Protein AF-A0A368DJ89-F1 (afdb_monomer_lite)

Sequence (87 aa):
MPFNSNTARVAGQKSKRGKAKYTTEIRDKLNNLTDYLIQDLNIQDLDTNEKLALLRILLAYTLPKPKIDNEVQEQKHFTVEVIDKLA

Foldseek 3Di:
DDDDPVNVVVVCCCDPNHPPVVVVVVVVVVVVVVVVCVVVDDLVPDDPVVNVVVVVVVCVVPPDDPPPPPPPPPPPDDDDDDDPPDD

pLDDT: mean 80.73, std 11.7, range [51.03, 95.94]

Secondary structure (DSSP, 8-state):
----HHHHHHHHHHSTTS--HHHHHHHHHHHHHHHHHHHH--GGGS-HHHHHHHHHHHHHHHSPPP---------------------

Structure (mmCIF, N/CA/C/O backbone):
data_AF-A0A368DJ89-F1
#
_entry.id   AF-A0A368DJ89-F1
#
loop_
_atom_site.group_PDB
_atom_site.id
_atom_site.type_symbol
_atom_site.label_atom_id
_atom_site.label_alt_id
_atom_site.label_comp_id
_atom_site.label_asym_id
_atom_site.label_entity_id
_atom_site.label_seq_id
_atom_site.pdbx_PDB_ins_code
_atom_site.Cartn_x
_atom_site.Cartn_y
_atom_site.Cartn_z
_atom_site.occupancy
_atom_site.B_iso_or_equiv
_atom_site.auth_seq_id
_atom_site.auth_comp_id
_atom_site.auth_asym_id
_atom_site.auth_atom_id
_atom_site.pdbx_PDB_model_num
ATOM 1 N N . MET A 1 1 ? 19.114 -42.050 5.034 1.00 68.25 1 MET A N 1
ATOM 2 C CA . MET A 1 1 ? 18.451 -42.387 3.752 1.00 68.25 1 MET A CA 1
A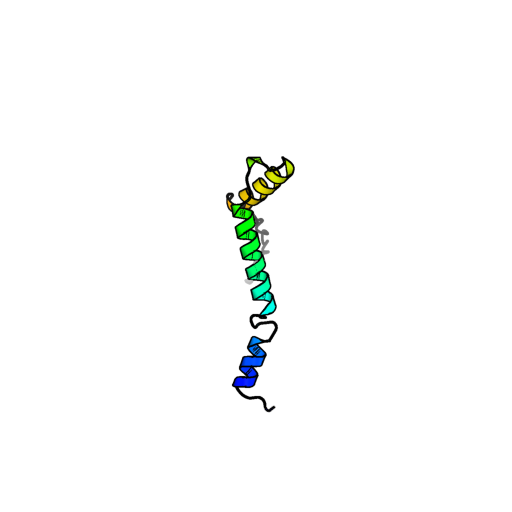TOM 3 C C . MET A 1 1 ? 19.381 -42.027 2.602 1.00 68.25 1 MET A C 1
ATOM 5 O O . MET A 1 1 ? 20.034 -40.995 2.710 1.00 68.25 1 MET A O 1
ATOM 9 N N . PRO A 1 2 ? 19.458 -42.840 1.536 1.00 84.12 2 PRO A N 1
ATOM 10 C CA . PRO A 1 2 ? 20.266 -42.537 0.354 1.00 84.12 2 PRO A CA 1
ATOM 11 C C . PRO A 1 2 ? 19.722 -41.320 -0.416 1.00 84.12 2 PRO A C 1
ATOM 13 O O . PRO A 1 2 ? 18.519 -41.039 -0.399 1.00 84.12 2 PRO A O 1
ATOM 16 N N . PHE A 1 3 ? 20.616 -40.589 -1.087 1.00 83.25 3 PHE A N 1
ATOM 17 C CA . PHE A 1 3 ? 20.261 -39.446 -1.930 1.00 83.25 3 PHE A CA 1
ATOM 18 C C . PHE A 1 3 ? 19.578 -39.942 -3.211 1.00 83.25 3 PHE A C 1
ATOM 20 O O . PHE A 1 3 ? 20.155 -40.705 -3.978 1.00 83.25 3 PHE A O 1
ATOM 27 N N . ASN A 1 4 ? 18.331 -39.529 -3.427 1.00 91.88 4 ASN A N 1
ATOM 28 C CA . ASN A 1 4 ? 17.548 -39.852 -4.617 1.00 91.88 4 ASN A CA 1
ATOM 29 C C . ASN A 1 4 ? 16.765 -38.612 -5.078 1.00 91.88 4 ASN A C 1
ATOM 31 O O . ASN A 1 4 ? 16.698 -37.612 -4.359 1.00 91.88 4 ASN A O 1
ATOM 35 N N . SER A 1 5 ? 16.164 -38.676 -6.270 1.00 89.88 5 SER A N 1
ATOM 36 C CA . SER A 1 5 ? 15.435 -37.551 -6.882 1.00 89.88 5 SER A CA 1
ATOM 37 C C . SER A 1 5 ? 14.362 -36.946 -5.959 1.00 89.88 5 SER A C 1
ATOM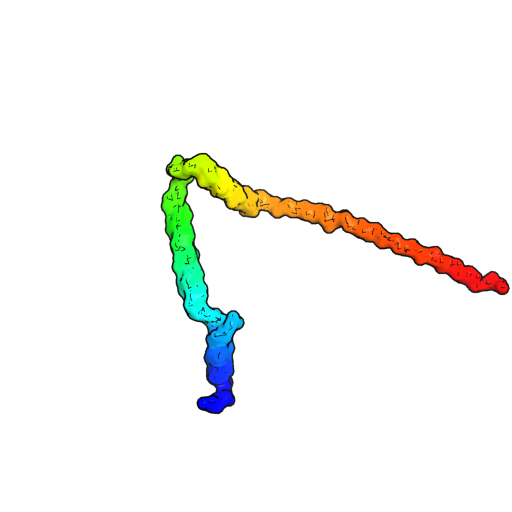 39 O O . SER A 1 5 ? 14.261 -35.724 -5.821 1.00 89.88 5 SER A O 1
ATOM 41 N N . ASN A 1 6 ? 13.617 -37.786 -5.232 1.00 86.44 6 ASN A N 1
ATOM 42 C CA . ASN A 1 6 ? 12.610 -37.322 -4.278 1.00 86.44 6 ASN A CA 1
ATOM 43 C C . ASN A 1 6 ? 13.242 -36.601 -3.078 1.00 86.44 6 ASN A C 1
ATOM 45 O O . ASN A 1 6 ? 12.781 -35.521 -2.705 1.00 86.44 6 ASN A O 1
ATOM 49 N N . THR A 1 7 ? 14.322 -37.142 -2.510 1.00 87.81 7 THR A N 1
ATOM 50 C CA . THR A 1 7 ? 15.060 -36.515 -1.402 1.00 87.81 7 THR A CA 1
ATOM 51 C C . THR A 1 7 ? 15.660 -35.167 -1.823 1.00 87.81 7 THR A C 1
ATOM 53 O O . THR A 1 7 ? 15.558 -34.192 -1.077 1.00 87.81 7 THR A O 1
ATOM 56 N N . ALA A 1 8 ? 16.209 -35.074 -3.041 1.00 83.62 8 ALA A N 1
ATOM 57 C CA . ALA A 1 8 ? 16.756 -33.841 -3.608 1.00 83.62 8 ALA A CA 1
ATOM 58 C C . ALA A 1 8 ? 15.676 -32.760 -3.798 1.00 83.62 8 ALA A C 1
ATOM 60 O O . ALA A 1 8 ? 15.865 -31.610 -3.394 1.00 83.62 8 ALA A O 1
ATOM 61 N N . ARG A 1 9 ? 14.505 -33.133 -4.335 1.00 84.19 9 ARG A N 1
ATOM 62 C CA . ARG A 1 9 ? 13.360 -32.225 -4.511 1.00 84.19 9 ARG A CA 1
ATOM 63 C C . ARG A 1 9 ? 12.844 -31.685 -3.176 1.00 84.19 9 ARG A C 1
ATOM 65 O O . ARG A 1 9 ? 12.624 -30.482 -3.046 1.00 84.19 9 ARG A O 1
ATOM 72 N N . VAL A 1 10 ? 12.669 -32.555 -2.178 1.00 82.50 10 VAL A N 1
ATOM 73 C CA . VAL A 1 10 ? 12.191 -32.166 -0.838 1.00 82.50 10 VAL A CA 1
ATOM 74 C C . VAL A 1 10 ? 13.195 -31.244 -0.140 1.00 82.50 10 VAL A C 1
ATOM 76 O O . VAL A 1 10 ? 12.792 -30.250 0.466 1.00 82.50 10 VAL A O 1
ATOM 79 N N . ALA A 1 11 ? 14.496 -31.523 -0.254 1.00 82.12 11 ALA A N 1
ATOM 80 C CA . ALA A 1 11 ? 15.543 -30.657 0.283 1.00 82.12 11 ALA A CA 1
ATOM 81 C C . ALA A 1 11 ? 15.568 -29.281 -0.411 1.00 82.12 11 ALA A C 1
ATOM 83 O O . ALA A 1 11 ? 15.659 -28.258 0.265 1.00 82.12 11 ALA A O 1
ATOM 84 N N . GLY A 1 12 ? 15.399 -29.233 -1.737 1.00 80.69 12 GLY A N 1
ATOM 85 C CA . GLY A 1 12 ? 15.304 -27.984 -2.500 1.00 80.69 12 GLY A CA 1
ATOM 86 C C . GLY A 1 12 ? 14.107 -27.121 -2.092 1.00 80.69 12 GLY A C 1
ATOM 87 O O . GLY A 1 12 ? 14.259 -25.915 -1.895 1.00 80.69 12 GLY A O 1
ATOM 88 N N . GLN A 1 13 ? 12.943 -27.740 -1.869 1.00 77.94 13 GLN A N 1
ATOM 89 C CA . GLN A 1 13 ? 11.741 -27.053 -1.377 1.00 77.94 13 G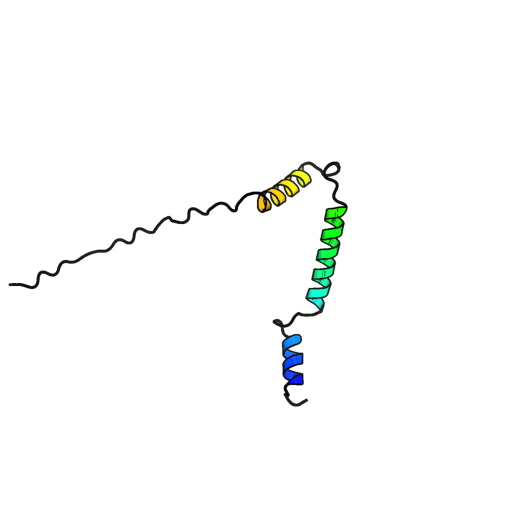LN A CA 1
ATOM 90 C C . GLN A 1 13 ? 11.908 -26.485 0.040 1.00 77.94 13 GLN A C 1
ATOM 92 O O . GLN A 1 13 ? 11.348 -25.434 0.336 1.00 77.94 13 GLN A O 1
ATOM 97 N N . LYS A 1 14 ? 12.676 -27.159 0.905 1.00 72.06 14 LYS A N 1
ATOM 98 C CA . LYS A 1 14 ? 12.975 -26.708 2.276 1.00 72.06 14 LYS A CA 1
ATOM 99 C C . LYS A 1 14 ? 14.164 -25.739 2.368 1.00 72.06 14 LYS A C 1
ATOM 101 O O . LYS A 1 14 ? 14.376 -25.147 3.422 1.00 72.06 14 LYS A O 1
ATOM 106 N N . SER A 1 15 ? 14.962 -25.607 1.308 1.00 76.19 15 SER A N 1
ATOM 107 C CA . SER A 1 15 ? 16.129 -24.717 1.277 1.00 76.19 15 SER A CA 1
ATOM 108 C C . SER A 1 15 ? 15.721 -23.240 1.362 1.00 76.19 15 SER A C 1
ATOM 110 O O . SER A 1 15 ? 14.599 -22.893 1.012 1.00 76.19 15 SER A O 1
ATOM 112 N N . LYS A 1 16 ? 16.655 -22.342 1.720 1.00 59.25 16 LYS A N 1
ATOM 113 C CA . LYS A 1 16 ? 16.445 -20.874 1.709 1.00 59.25 16 LYS A CA 1
ATOM 114 C C . LYS A 1 16 ? 15.910 -20.317 0.373 1.00 59.25 16 LYS A C 1
ATOM 116 O O . LYS A 1 16 ? 15.385 -19.210 0.360 1.00 59.25 16 LYS A O 1
ATOM 121 N N . ARG A 1 17 ? 16.080 -21.049 -0.739 1.00 63.12 17 ARG A N 1
ATOM 122 C CA . ARG A 1 17 ? 15.581 -20.692 -2.081 1.00 63.12 17 ARG A CA 1
ATOM 123 C C . ARG A 1 17 ? 14.184 -21.255 -2.372 1.00 63.12 17 ARG A C 1
ATOM 125 O O . ARG A 1 17 ? 13.473 -20.703 -3.204 1.00 63.12 17 ARG A O 1
ATOM 132 N N . GLY A 1 18 ? 13.792 -22.345 -1.714 1.00 62.81 18 GLY A N 1
ATOM 133 C CA . GLY A 1 18 ? 12.425 -22.856 -1.755 1.00 62.81 18 GLY A CA 1
ATOM 134 C C . GLY A 1 18 ? 11.516 -21.991 -0.884 1.00 62.81 18 GLY A C 1
ATOM 135 O O . GLY A 1 18 ? 11.967 -21.436 0.115 1.00 62.81 18 GLY A O 1
ATOM 136 N N . LYS A 1 19 ? 10.239 -21.837 -1.264 1.00 61.59 19 LYS A N 1
ATOM 137 C CA . LYS A 1 19 ? 9.244 -21.111 -0.456 1.00 61.59 19 LYS A CA 1
ATOM 138 C C . LYS A 1 19 ? 9.206 -21.719 0.952 1.00 61.59 19 LYS A C 1
ATOM 140 O O . LYS A 1 19 ? 8.599 -22.768 1.159 1.00 61.59 19 LYS A O 1
ATOM 145 N N . ALA A 1 20 ? 9.863 -21.082 1.918 1.00 60.72 20 ALA A N 1
ATOM 146 C CA . ALA A 1 20 ? 9.752 -21.467 3.314 1.00 60.72 20 ALA A CA 1
ATOM 147 C C . ALA A 1 20 ? 8.286 -21.269 3.729 1.00 60.72 20 ALA A C 1
ATOM 149 O O . ALA A 1 20 ? 7.806 -20.142 3.762 1.00 60.72 20 ALA A O 1
ATOM 150 N N . LYS A 1 21 ? 7.558 -22.356 4.011 1.00 57.78 21 LYS A N 1
ATOM 151 C CA . LYS A 1 21 ? 6.110 -22.320 4.305 1.00 57.78 21 LYS A CA 1
ATOM 152 C C . LYS A 1 21 ? 5.722 -21.288 5.375 1.00 57.78 21 LYS A C 1
ATOM 154 O O . LYS A 1 21 ? 4.705 -20.618 5.251 1.00 57.78 21 LYS A O 1
ATOM 159 N N . TYR A 1 22 ? 6.573 -21.100 6.381 1.00 58.88 22 TYR A N 1
ATOM 160 C CA . TYR A 1 22 ? 6.329 -20.133 7.452 1.00 58.88 22 TYR A CA 1
ATOM 161 C C . TYR A 1 22 ? 6.403 -18.674 6.981 1.00 58.88 22 TYR A C 1
ATOM 163 O O . TYR A 1 22 ? 5.685 -17.825 7.499 1.00 58.88 22 TYR A O 1
ATOM 171 N N . THR A 1 23 ? 7.233 -18.359 5.980 1.00 69.62 23 THR A N 1
ATOM 172 C CA . THR A 1 23 ? 7.347 -16.983 5.470 1.00 69.62 23 THR A CA 1
ATOM 173 C C . THR A 1 23 ? 6.197 -16.619 4.541 1.00 69.62 23 THR A C 1
ATOM 175 O O . THR A 1 23 ? 5.864 -15.441 4.441 1.00 69.62 23 THR A O 1
ATOM 178 N N . THR A 1 24 ? 5.574 -17.600 3.882 1.00 78.50 24 THR A N 1
ATOM 179 C CA . THR A 1 24 ? 4.383 -17.366 3.058 1.00 78.50 24 THR A CA 1
ATOM 180 C C . THR A 1 24 ? 3.156 -17.120 3.925 1.00 78.50 24 THR A C 1
ATOM 182 O O . THR A 1 24 ? 2.516 -16.096 3.751 1.00 78.50 24 THR A O 1
ATOM 185 N N . GLU A 1 25 ? 2.904 -17.952 4.940 1.00 84.19 25 GLU A N 1
ATOM 186 C CA . GLU A 1 25 ? 1.742 -17.779 5.828 1.00 84.19 25 GLU A CA 1
ATOM 187 C C . GLU A 1 25 ? 1.763 -16.442 6.584 1.00 84.19 25 GLU A C 1
ATOM 189 O O . GLU A 1 25 ? 0.739 -15.774 6.707 1.00 84.19 25 GLU A O 1
ATOM 194 N N . ILE A 1 26 ? 2.933 -16.025 7.082 1.00 86.19 26 ILE A N 1
ATOM 195 C CA . ILE A 1 26 ? 3.083 -14.726 7.754 1.00 86.19 26 ILE A CA 1
ATOM 196 C C . ILE A 1 26 ? 2.858 -13.582 6.762 1.00 86.19 26 ILE A C 1
ATOM 198 O O . ILE A 1 26 ? 2.173 -12.618 7.093 1.00 86.19 26 ILE A O 1
ATOM 202 N N . ARG A 1 27 ? 3.403 -13.686 5.544 1.00 86.44 27 ARG A N 1
ATOM 203 C CA . ARG A 1 27 ? 3.223 -12.665 4.507 1.00 86.44 27 ARG A CA 1
ATOM 204 C C . ARG A 1 27 ? 1.755 -12.543 4.098 1.00 86.44 27 ARG A C 1
ATOM 206 O O . ARG A 1 27 ? 1.265 -11.428 3.991 1.00 86.44 27 ARG A O 1
ATOM 213 N N . ASP A 1 28 ? 1.052 -13.661 3.955 1.00 89.69 28 ASP A N 1
ATOM 214 C CA . ASP A 1 28 ? -0.371 -13.677 3.611 1.00 89.69 28 ASP A CA 1
ATOM 215 C C . ASP A 1 28 ? -1.219 -13.049 4.727 1.00 89.69 28 ASP A C 1
ATOM 217 O O . ASP A 1 28 ? -2.091 -12.228 4.455 1.00 89.69 28 ASP A O 1
ATOM 221 N N . LYS A 1 29 ? -0.917 -13.344 6.000 1.00 91.44 29 LYS A N 1
ATOM 222 C CA . LYS A 1 29 ? -1.581 -12.691 7.142 1.00 91.44 29 LYS A CA 1
ATOM 223 C C . LYS A 1 29 ? -1.335 -11.187 7.183 1.00 91.44 29 LYS A C 1
ATOM 225 O O . LYS A 1 29 ? -2.268 -10.437 7.452 1.00 91.44 29 LYS A O 1
ATOM 230 N N . LEU A 1 30 ? -0.100 -10.753 6.931 1.00 90.25 30 LEU A N 1
ATOM 231 C CA . LEU A 1 30 ? 0.237 -9.332 6.876 1.00 90.25 30 LEU A CA 1
ATOM 232 C C . LEU A 1 30 ? -0.490 -8.637 5.724 1.00 90.25 30 LEU A C 1
ATOM 234 O O . LEU A 1 30 ? -1.030 -7.557 5.934 1.00 90.25 30 LEU A O 1
ATOM 238 N N . ASN A 1 31 ? -0.561 -9.263 4.548 1.00 90.56 31 ASN A N 1
ATOM 239 C CA . ASN A 1 31 ? -1.310 -8.723 3.414 1.00 90.56 31 ASN A CA 1
ATOM 240 C C . ASN A 1 31 ? -2.792 -8.557 3.767 1.00 90.56 31 ASN A C 1
ATOM 242 O O . ASN A 1 31 ? -3.311 -7.455 3.654 1.00 90.56 31 ASN A O 1
ATOM 246 N N . ASN A 1 32 ? -3.432 -9.600 4.303 1.00 94.31 32 ASN A N 1
ATOM 247 C CA . ASN A 1 32 ? -4.841 -9.534 4.697 1.00 94.31 32 ASN A CA 1
ATOM 248 C C . ASN A 1 32 ? -5.091 -8.447 5.752 1.00 94.31 32 ASN A C 1
ATOM 250 O O . ASN A 1 32 ? -6.046 -7.691 5.644 1.00 94.31 32 ASN A O 1
ATOM 254 N N . LEU A 1 33 ? -4.226 -8.344 6.768 1.00 93.12 33 LEU A N 1
ATOM 255 C CA . LEU A 1 33 ? -4.329 -7.296 7.788 1.00 93.12 33 LEU A CA 1
ATOM 256 C C . LEU A 1 33 ? -4.187 -5.899 7.174 1.00 93.12 33 LEU A C 1
ATOM 258 O O . LEU A 1 33 ? -4.909 -4.985 7.561 1.00 93.12 33 LEU A O 1
ATOM 262 N N . THR A 1 34 ? -3.284 -5.744 6.206 1.00 89.56 34 THR A N 1
ATOM 263 C CA . THR A 1 34 ? -3.104 -4.485 5.477 1.00 89.56 34 THR A CA 1
ATOM 264 C C . THR A 1 34 ? -4.356 -4.139 4.671 1.00 89.56 34 THR A C 1
ATOM 266 O O . THR A 1 34 ? -4.810 -3.003 4.738 1.00 89.56 34 THR A O 1
ATOM 269 N N . ASP A 1 35 ? -4.957 -5.111 3.979 1.00 92.38 35 ASP A N 1
ATOM 270 C CA . ASP A 1 35 ? -6.198 -4.911 3.221 1.00 92.38 35 ASP A CA 1
ATOM 271 C C . ASP A 1 35 ? -7.361 -4.503 4.134 1.00 92.38 35 ASP A C 1
ATOM 273 O O . ASP A 1 35 ? -8.093 -3.566 3.814 1.00 92.38 35 ASP A O 1
ATOM 277 N N . TYR A 1 36 ? -7.502 -5.150 5.296 1.00 94.31 36 TYR A N 1
ATOM 278 C CA . TYR A 1 36 ? -8.507 -4.768 6.290 1.00 94.31 36 TYR A CA 1
ATOM 279 C C . TYR A 1 36 ? -8.285 -3.351 6.817 1.00 94.31 36 TYR A C 1
ATOM 281 O O . TYR A 1 36 ? -9.235 -2.576 6.881 1.00 94.31 36 TYR A O 1
ATOM 289 N N . LEU A 1 37 ? -7.042 -2.987 7.150 1.00 88.38 37 LEU A N 1
ATOM 290 C CA . LEU A 1 37 ? -6.727 -1.628 7.588 1.00 88.38 37 LEU A CA 1
ATOM 291 C C . LEU A 1 37 ? -7.061 -0.600 6.508 1.00 88.38 37 LEU A C 1
ATOM 293 O O . LEU A 1 37 ? -7.639 0.426 6.827 1.00 88.38 37 LEU A O 1
ATOM 297 N N . ILE A 1 38 ? -6.740 -0.867 5.240 1.00 87.94 38 ILE A N 1
ATOM 298 C CA . ILE A 1 38 ? -7.058 0.048 4.134 1.00 87.94 38 ILE A CA 1
ATOM 299 C C . ILE A 1 38 ? -8.574 0.234 3.984 1.00 87.94 38 ILE A C 1
ATOM 301 O O . ILE A 1 38 ? -9.013 1.344 3.695 1.00 87.94 38 ILE A O 1
ATOM 305 N N . GLN A 1 39 ? -9.370 -0.823 4.178 1.00 90.25 39 GLN A N 1
ATOM 306 C CA . GLN A 1 39 ? -10.835 -0.742 4.117 1.00 90.25 39 GLN A CA 1
ATOM 307 C C . GLN A 1 39 ? -11.439 0.061 5.275 1.00 90.25 39 GLN A C 1
ATOM 309 O O . GLN A 1 39 ? -12.439 0.745 5.074 1.00 90.25 39 GLN A O 1
ATOM 314 N N . ASP A 1 40 ? -10.845 -0.031 6.463 1.00 90.31 40 ASP A N 1
ATOM 315 C CA . ASP A 1 40 ? -11.328 0.630 7.681 1.00 90.31 40 ASP A CA 1
ATOM 316 C C . ASP A 1 40 ? -10.820 2.081 7.822 1.00 90.31 40 ASP A C 1
ATOM 318 O O . ASP A 1 40 ? -11.383 2.885 8.561 1.00 90.31 40 ASP A O 1
ATOM 322 N N . LEU A 1 41 ? -9.756 2.449 7.097 1.00 88.25 41 LEU A N 1
ATOM 323 C CA . LEU A 1 41 ? -9.103 3.752 7.221 1.00 88.25 41 LEU A CA 1
ATOM 324 C C . LEU A 1 41 ? -9.992 4.884 6.685 1.00 88.25 41 LEU A C 1
ATOM 326 O O . LEU A 1 41 ? -10.098 5.119 5.480 1.00 88.25 41 LEU A O 1
ATOM 330 N N . ASN A 1 42 ? -10.585 5.646 7.602 1.00 90.38 42 ASN A N 1
ATOM 331 C CA . ASN A 1 42 ? -11.375 6.829 7.286 1.00 90.38 42 ASN A CA 1
ATOM 332 C C . ASN A 1 42 ? -10.529 8.107 7.358 1.00 90.38 42 ASN A C 1
ATOM 334 O O . ASN A 1 42 ? -10.118 8.528 8.435 1.00 90.38 42 ASN A O 1
ATOM 338 N N . ILE A 1 43 ? -10.345 8.782 6.216 1.00 87.38 43 ILE A N 1
ATOM 339 C CA . ILE A 1 43 ? -9.518 9.998 6.070 1.00 87.38 43 ILE A CA 1
ATOM 340 C C . ILE A 1 43 ? -9.923 11.118 7.042 1.00 87.38 43 ILE A C 1
ATOM 342 O O . ILE A 1 43 ? -9.077 11.912 7.459 1.00 87.38 43 ILE A O 1
ATOM 346 N N . GLN A 1 44 ? -11.205 11.207 7.402 1.00 90.00 44 GLN A N 1
ATOM 347 C CA . GLN A 1 44 ? -11.696 12.275 8.273 1.00 90.00 44 GLN A CA 1
ATOM 348 C C . GLN A 1 44 ? -11.182 12.147 9.709 1.00 90.00 44 GLN A C 1
ATOM 350 O O . GLN A 1 44 ? -10.897 13.172 10.329 1.00 90.00 44 GLN A O 1
ATOM 355 N N . ASP A 1 45 ? -10.960 10.917 10.173 1.00 92.38 45 ASP A N 1
ATOM 356 C CA . ASP A 1 45 ? -10.615 10.615 11.564 1.00 92.38 45 ASP A CA 1
ATOM 357 C C . ASP A 1 45 ? -9.107 10.718 11.847 1.00 92.38 45 ASP A C 1
ATO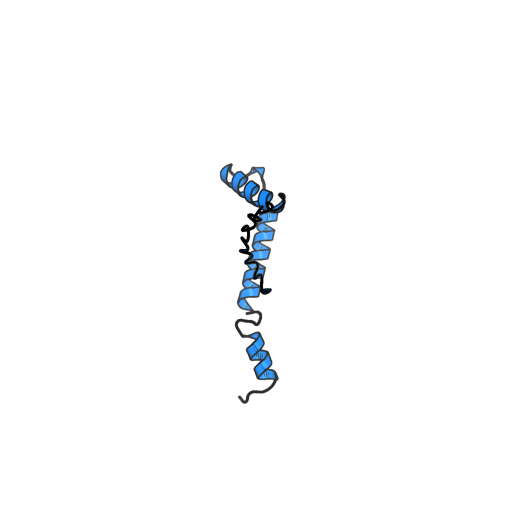M 359 O O . ASP A 1 45 ? -8.695 10.699 13.004 1.00 92.38 45 ASP A O 1
ATOM 363 N N . LEU A 1 46 ? -8.276 10.870 10.807 1.00 90.81 46 LEU A N 1
ATOM 364 C CA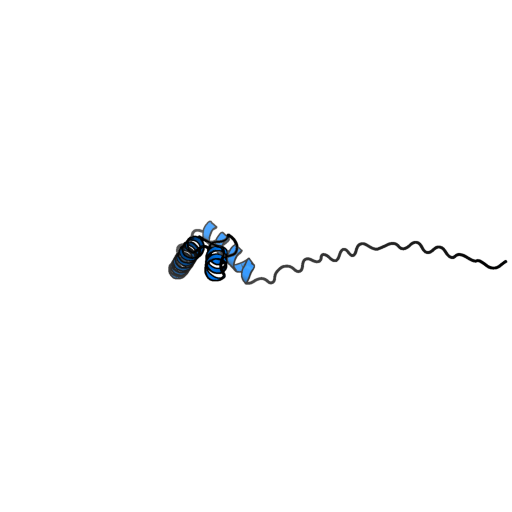 . LEU A 1 46 ? -6.824 10.978 10.962 1.00 90.81 46 LEU A CA 1
ATOM 365 C C . LEU A 1 46 ? -6.378 12.345 11.489 1.00 90.81 46 LEU A C 1
ATOM 367 O O . LEU A 1 46 ? -6.874 13.400 11.061 1.00 90.81 46 LEU A O 1
ATOM 371 N N . ASP A 1 47 ? -5.339 12.325 12.323 1.00 94.50 47 ASP A N 1
ATOM 372 C CA . ASP A 1 47 ? -4.620 13.533 12.722 1.00 94.50 47 ASP A CA 1
ATOM 373 C C . ASP A 1 47 ? -3.828 14.123 11.539 1.00 94.50 47 ASP A C 1
ATOM 375 O O . ASP A 1 47 ? -3.512 13.468 10.543 1.00 94.50 47 ASP A O 1
ATOM 379 N N . THR A 1 48 ? -3.473 15.398 11.653 1.00 93.88 48 THR A N 1
ATOM 380 C CA . THR A 1 48 ? -2.692 16.154 10.672 1.00 93.88 48 THR A CA 1
ATOM 381 C C . THR A 1 48 ? -1.387 15.445 10.301 1.00 93.88 48 THR A C 1
ATOM 383 O O . THR A 1 48 ? -1.023 15.396 9.123 1.00 93.88 48 THR A O 1
ATOM 386 N N . ASN A 1 49 ? -0.696 14.850 11.279 1.00 95.94 49 ASN A N 1
ATOM 387 C CA . ASN A 1 49 ? 0.550 14.122 11.030 1.00 95.94 49 ASN A CA 1
ATOM 388 C C . ASN A 1 49 ? 0.322 12.851 10.205 1.00 95.94 49 ASN A C 1
ATOM 390 O O . ASN A 1 49 ? 1.099 12.541 9.299 1.00 95.94 49 ASN A O 1
ATOM 394 N N . GLU A 1 50 ? -0.759 12.133 10.487 1.00 92.44 50 GLU A N 1
ATOM 395 C CA . GLU A 1 50 ? -1.103 10.901 9.785 1.00 92.44 50 GLU A CA 1
ATOM 396 C C . GLU A 1 50 ? -1.599 11.200 8.365 1.00 92.44 50 GLU A C 1
ATOM 398 O O . GLU A 1 50 ? -1.193 10.532 7.415 1.00 92.44 50 GLU A O 1
ATOM 403 N N . LYS A 1 51 ? -2.371 12.280 8.182 1.00 92.69 51 LYS A N 1
ATOM 404 C CA . LYS A 1 51 ? -2.746 12.814 6.861 1.00 92.69 51 LYS A CA 1
ATOM 405 C C . LYS A 1 51 ? -1.517 13.182 6.032 1.00 92.69 51 LYS A C 1
ATOM 407 O O . LYS A 1 51 ? -1.455 12.855 4.848 1.00 92.69 51 LYS A O 1
ATOM 412 N N . LEU A 1 52 ? -0.513 13.815 6.642 1.00 94.75 52 LEU A N 1
ATOM 413 C CA . LEU A 1 52 ? 0.750 14.137 5.972 1.00 94.75 52 LEU A CA 1
ATOM 414 C C . LEU A 1 52 ? 1.520 12.868 5.571 1.00 94.75 52 LEU A C 1
ATOM 416 O O . LEU A 1 52 ? 2.078 12.803 4.474 1.00 94.75 52 LEU A O 1
ATOM 420 N N . ALA A 1 53 ? 1.551 11.855 6.440 1.00 93.69 53 ALA A N 1
ATOM 421 C CA . ALA A 1 53 ? 2.176 10.572 6.139 1.00 93.69 53 ALA A CA 1
ATOM 422 C C . ALA A 1 53 ? 1.462 9.854 4.982 1.00 93.69 53 ALA A C 1
ATOM 424 O O . ALA A 1 53 ? 2.122 9.411 4.040 1.00 93.69 53 ALA A O 1
ATOM 425 N N . LEU A 1 54 ? 0.126 9.817 4.998 1.00 91.31 54 LEU A N 1
ATOM 426 C CA . LEU A 1 54 ? -0.686 9.251 3.922 1.00 91.31 54 LEU A CA 1
ATOM 427 C C . LEU A 1 54 ? -0.444 9.982 2.596 1.00 91.31 54 LEU A C 1
ATOM 429 O O . LEU A 1 54 ? -0.204 9.343 1.573 1.00 91.31 54 LEU A O 1
ATOM 433 N N . LEU A 1 55 ? -0.421 11.318 2.618 1.00 91.81 55 LEU A N 1
ATOM 434 C CA . LEU A 1 55 ? -0.124 12.133 1.442 1.00 91.81 55 LEU A CA 1
ATOM 435 C C . LEU A 1 55 ? 1.255 11.799 0.859 1.00 91.81 55 LEU A C 1
ATOM 437 O O . LEU A 1 55 ? 1.379 11.627 -0.349 1.00 91.81 55 LEU A O 1
ATOM 441 N N . ARG A 1 56 ? 2.289 11.655 1.696 1.00 91.44 56 ARG A N 1
ATOM 442 C CA . ARG A 1 56 ? 3.638 11.265 1.246 1.00 91.44 56 ARG A CA 1
ATOM 443 C C . ARG A 1 56 ? 3.648 9.913 0.541 1.00 91.44 56 ARG A C 1
ATOM 445 O O . ARG A 1 56 ? 4.302 9.777 -0.491 1.00 91.44 56 ARG A O 1
ATOM 452 N N . ILE A 1 57 ? 2.931 8.933 1.091 1.00 90.69 57 ILE A N 1
ATOM 453 C CA . ILE A 1 57 ? 2.798 7.606 0.482 1.00 90.69 57 ILE A CA 1
ATOM 454 C C . ILE A 1 57 ? 2.111 7.741 -0.877 1.00 90.69 57 ILE A C 1
ATOM 456 O O . ILE A 1 57 ? 2.659 7.280 -1.874 1.00 90.69 57 ILE A O 1
ATOM 460 N N . LEU A 1 58 ? 0.965 8.425 -0.942 1.00 89.31 58 LEU A N 1
ATOM 461 C CA . LEU A 1 58 ? 0.215 8.623 -2.184 1.00 89.31 58 LEU A CA 1
ATOM 462 C C . LEU A 1 58 ? 1.054 9.320 -3.257 1.00 89.31 58 LEU A C 1
ATOM 464 O O . LEU A 1 58 ? 1.112 8.834 -4.384 1.00 89.31 58 LEU A O 1
ATOM 468 N N . LEU A 1 59 ? 1.773 10.388 -2.902 1.00 90.31 59 LEU A N 1
ATOM 469 C CA . LEU A 1 59 ? 2.643 11.111 -3.829 1.00 90.31 59 LEU A CA 1
ATOM 470 C C . LEU A 1 59 ? 3.704 10.204 -4.464 1.00 90.31 59 LEU A C 1
ATOM 472 O O . LEU A 1 59 ? 3.989 10.360 -5.647 1.00 90.31 59 LEU A O 1
ATOM 476 N N . ALA A 1 60 ? 4.251 9.233 -3.727 1.00 87.56 60 ALA A N 1
ATOM 477 C CA . ALA A 1 60 ? 5.229 8.288 -4.269 1.00 87.56 60 ALA A CA 1
ATOM 478 C C . ALA A 1 60 ? 4.648 7.346 -5.342 1.00 87.56 60 ALA A C 1
ATOM 480 O O . ALA A 1 60 ? 5.403 6.832 -6.169 1.00 87.56 60 ALA A O 1
ATOM 481 N N . TYR A 1 61 ? 3.330 7.120 -5.332 1.00 85.56 61 TYR A N 1
ATOM 482 C CA . TYR A 1 61 ? 2.634 6.277 -6.308 1.00 85.56 61 TYR A CA 1
ATOM 483 C C . TYR A 1 61 ? 1.961 7.078 -7.428 1.00 85.56 61 TYR A C 1
ATOM 485 O O . TYR A 1 61 ? 1.823 6.561 -8.535 1.00 85.56 61 TYR A O 1
ATOM 493 N N . THR A 1 62 ? 1.541 8.319 -7.170 1.00 88.00 62 THR A N 1
ATOM 494 C CA . THR A 1 62 ? 0.877 9.167 -8.171 1.00 88.00 62 THR A CA 1
ATOM 495 C C . THR A 1 62 ? 1.859 9.976 -9.002 1.00 88.00 62 THR A C 1
ATOM 497 O O . THR A 1 62 ? 1.580 10.269 -10.163 1.00 88.00 62 THR A O 1
ATOM 500 N N . LEU A 1 63 ? 2.990 10.383 -8.419 1.00 86.19 63 LEU A N 1
ATOM 501 C CA . LEU A 1 63 ? 3.989 11.144 -9.151 1.00 86.19 63 LEU A CA 1
ATOM 502 C C . LEU A 1 63 ? 4.904 10.196 -9.932 1.00 86.19 63 LEU A C 1
ATOM 504 O O . LEU A 1 63 ? 5.339 9.169 -9.403 1.00 86.19 63 LEU A O 1
ATOM 508 N N . PRO A 1 64 ? 5.250 10.540 -11.184 1.00 81.06 64 PRO A N 1
ATOM 509 C CA . PRO A 1 64 ? 6.294 9.829 -11.896 1.00 81.06 64 PRO A CA 1
ATOM 510 C C . PRO A 1 64 ? 7.596 9.936 -11.100 1.00 81.06 64 PRO A C 1
ATOM 512 O O . PRO A 1 64 ? 7.917 10.994 -10.551 1.00 81.06 64 PRO A O 1
ATOM 515 N N . LYS A 1 65 ? 8.356 8.834 -11.040 1.00 79.00 65 LYS A N 1
ATOM 516 C CA . LYS A 1 65 ? 9.679 8.846 -10.406 1.00 79.00 65 LYS A CA 1
ATOM 517 C C . LYS A 1 65 ? 10.491 9.985 -11.028 1.00 79.00 65 LYS A C 1
ATOM 519 O O . LYS A 1 65 ? 10.502 10.073 -12.262 1.00 79.00 65 LYS A O 1
ATOM 524 N N . PRO A 1 66 ? 11.137 10.847 -10.220 1.00 73.44 66 PRO A N 1
ATOM 525 C CA . PRO A 1 66 ? 11.959 11.909 -10.770 1.00 73.44 66 PRO A CA 1
ATOM 526 C C . PRO A 1 66 ? 12.962 11.261 -11.716 1.00 73.44 66 PRO A C 1
ATOM 528 O O . PRO A 1 66 ? 13.627 10.286 -11.348 1.00 73.44 66 PRO A O 1
ATOM 531 N N . LYS A 1 67 ? 13.010 11.754 -12.958 1.00 68.81 67 LYS A N 1
ATOM 532 C CA . LYS A 1 67 ? 14.091 11.393 -13.865 1.00 68.81 67 LYS A CA 1
ATOM 533 C C . LYS A 1 67 ? 15.349 11.843 -13.152 1.00 68.81 67 LYS A C 1
ATOM 535 O O . LYS A 1 67 ? 15.521 13.024 -12.867 1.00 68.81 67 LYS A O 1
ATOM 540 N N . ILE A 1 68 ? 16.147 10.874 -12.734 1.00 67.00 68 ILE A N 1
ATOM 541 C CA . ILE A 1 68 ? 17.465 11.183 -12.236 1.00 67.00 68 ILE A CA 1
ATOM 542 C C . ILE A 1 68 ? 18.198 11.637 -13.490 1.00 67.00 68 ILE A C 1
ATOM 544 O O . ILE A 1 68 ? 18.543 10.796 -14.318 1.00 67.00 68 ILE A O 1
ATOM 548 N N . ASP A 1 69 ? 18.366 12.946 -13.665 1.00 62.88 69 ASP A N 1
ATOM 549 C CA . ASP A 1 69 ? 19.221 13.526 -14.701 1.00 62.88 69 ASP A CA 1
ATOM 550 C C . ASP A 1 69 ? 20.692 13.231 -14.343 1.00 62.88 69 ASP A C 1
ATOM 552 O O . ASP A 1 69 ? 21.523 14.112 -14.163 1.00 62.88 69 ASP A O 1
ATOM 556 N N . ASN A 1 70 ? 21.018 11.947 -14.184 1.00 60.34 70 ASN A N 1
ATOM 557 C CA . ASN A 1 70 ? 22.371 11.427 -14.127 1.00 60.34 70 ASN A CA 1
ATOM 558 C C . ASN A 1 70 ? 22.801 11.115 -15.555 1.00 60.34 70 ASN A C 1
ATOM 560 O O . ASN A 1 70 ? 23.027 9.968 -15.926 1.00 60.34 70 ASN A O 1
ATOM 564 N N . GLU A 1 71 ? 22.934 12.164 -16.346 1.00 58.81 71 GLU A N 1
ATOM 565 C CA . GLU A 1 71 ? 23.924 12.187 -17.408 1.00 58.81 71 GLU A CA 1
ATOM 566 C C . GLU A 1 71 ? 24.786 13.432 -17.207 1.00 58.81 71 GLU A C 1
ATOM 568 O O . GLU A 1 71 ? 24.915 14.286 -18.079 1.00 58.81 71 GLU A O 1
ATOM 573 N N . VAL A 1 72 ? 25.447 13.522 -16.045 1.00 61.03 72 VAL A N 1
ATOM 574 C CA . VAL A 1 72 ? 26.782 14.127 -16.043 1.00 61.03 72 VAL A CA 1
ATOM 575 C C . VAL A 1 72 ? 27.647 13.138 -16.815 1.00 61.03 72 VAL A C 1
ATOM 577 O O . VAL A 1 72 ? 28.249 12.232 -16.245 1.00 61.03 72 VAL A O 1
ATOM 580 N N . GLN A 1 73 ? 27.584 13.224 -18.143 1.00 60.78 73 GLN A N 1
ATOM 581 C CA . GLN A 1 73 ? 28.476 12.493 -19.022 1.00 60.78 73 GLN A CA 1
ATOM 582 C C . GLN A 1 73 ? 29.883 12.928 -18.620 1.00 60.78 73 GLN A C 1
ATOM 584 O O . GLN A 1 73 ? 30.268 14.070 -18.868 1.00 60.78 73 GLN A O 1
ATOM 589 N N . GLU A 1 74 ? 30.631 12.056 -17.939 1.00 65.94 74 GLU A N 1
ATOM 590 C CA . GLU A 1 74 ? 32.065 12.255 -17.760 1.00 65.94 74 GLU A CA 1
ATOM 591 C C . GLU A 1 74 ? 32.649 12.476 -19.156 1.00 65.94 74 GLU A C 1
ATOM 593 O O . GLU A 1 74 ? 32.652 11.570 -19.996 1.00 65.94 74 GLU A O 1
ATOM 598 N N . GLN A 1 75 ? 33.067 13.712 -19.433 1.00 66.25 75 GLN A N 1
ATOM 599 C CA . GLN A 1 75 ? 33.705 14.070 -20.688 1.00 66.25 75 GLN A CA 1
ATOM 600 C C . GLN A 1 75 ? 35.004 13.270 -20.772 1.00 66.25 75 GLN A C 1
ATOM 602 O O . GLN A 1 75 ? 36.007 13.598 -20.141 1.00 66.25 75 GLN A O 1
ATOM 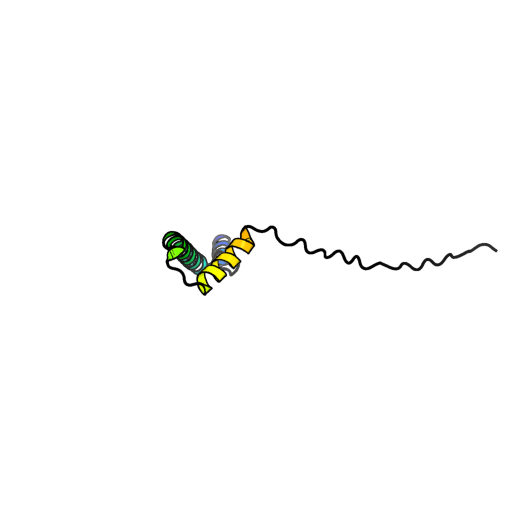607 N N . LYS A 1 76 ? 34.975 12.163 -21.518 1.00 74.62 76 LYS A N 1
ATOM 608 C CA . LYS A 1 76 ? 36.165 11.358 -21.783 1.00 74.62 76 LYS A CA 1
ATOM 609 C C . LYS A 1 76 ? 37.092 12.184 -22.668 1.00 74.62 76 LYS A C 1
ATOM 611 O O . LYS A 1 76 ? 36.848 12.334 -23.862 1.00 74.62 76 LYS A O 1
ATOM 616 N N . HIS A 1 77 ? 38.135 12.747 -22.069 1.00 77.56 77 HIS A N 1
ATOM 617 C CA . HIS A 1 77 ? 39.206 13.404 -22.805 1.00 77.56 77 HIS A CA 1
ATOM 618 C C . HIS A 1 77 ? 40.067 12.336 -23.481 1.00 77.56 77 HIS A C 1
ATOM 620 O O . HIS A 1 77 ? 40.613 11.458 -22.814 1.00 77.56 77 HIS A O 1
ATOM 626 N N . PHE A 1 78 ? 40.188 12.413 -24.804 1.00 81.31 78 PHE A N 1
ATOM 627 C CA . PHE A 1 78 ? 41.103 11.576 -25.572 1.00 81.31 78 PHE A CA 1
ATOM 628 C C . PHE A 1 78 ? 42.298 12.423 -26.002 1.00 81.31 78 PHE A C 1
ATOM 630 O O . PHE A 1 78 ? 42.129 13.475 -26.617 1.00 81.31 78 PHE A O 1
ATOM 637 N N . THR A 1 79 ? 43.505 11.965 -25.689 1.00 76.88 79 THR A N 1
ATOM 638 C CA . THR A 1 79 ? 44.744 12.518 -26.240 1.00 76.88 79 THR A CA 1
ATOM 639 C C . THR A 1 79 ? 45.066 11.795 -27.540 1.00 76.88 79 THR A C 1
ATOM 641 O O . THR A 1 79 ? 45.246 10.578 -27.550 1.00 76.88 79 THR A O 1
ATOM 644 N N . VAL A 1 80 ? 45.108 12.546 -28.640 1.00 81.50 80 VAL A N 1
ATOM 645 C CA . VAL A 1 80 ? 45.487 12.044 -29.964 1.00 81.50 80 VAL A CA 1
ATOM 646 C C . VAL A 1 80 ? 46.932 12.454 -30.220 1.00 81.50 80 VAL A C 1
ATOM 648 O O . VAL A 1 80 ? 47.225 13.643 -30.316 1.00 81.50 80 VAL A O 1
ATOM 651 N N . GLU A 1 81 ? 47.828 11.477 -30.333 1.00 80.56 81 GLU A N 1
ATOM 652 C CA . GLU A 1 81 ? 49.203 11.700 -30.783 1.00 80.56 81 GLU A CA 1
ATOM 653 C C . GLU A 1 81 ? 49.304 11.321 -32.262 1.00 80.56 81 GLU A C 1
ATOM 655 O O . GLU A 1 81 ? 49.080 10.170 -32.644 1.00 80.56 81 GLU A O 1
ATOM 660 N N . VAL A 1 82 ? 49.602 12.308 -33.107 1.00 80.62 82 VAL A N 1
ATOM 661 C CA . VAL A 1 82 ? 49.836 12.093 -34.538 1.00 80.62 82 VAL A CA 1
ATOM 662 C C . VAL A 1 82 ? 51.292 11.683 -34.715 1.00 80.62 82 VAL A C 1
ATOM 664 O O . VAL A 1 82 ? 52.203 12.474 -34.478 1.00 80.62 82 VAL A O 1
ATOM 667 N N . ILE A 1 83 ? 51.513 10.431 -35.112 1.00 78.00 83 ILE A N 1
ATOM 668 C CA . ILE A 1 83 ? 52.843 9.931 -35.456 1.00 78.00 83 ILE A CA 1
ATOM 669 C C . ILE A 1 83 ? 53.051 10.152 -36.954 1.00 78.00 83 ILE A C 1
ATOM 671 O O . ILE A 1 83 ? 52.647 9.320 -37.768 1.00 78.00 83 ILE A O 1
ATOM 675 N N . ASP A 1 84 ? 53.729 11.238 -37.313 1.00 72.50 84 ASP A N 1
ATOM 676 C CA . ASP A 1 84 ? 54.286 11.393 -38.655 1.00 72.50 84 ASP A CA 1
ATOM 677 C C . ASP A 1 84 ? 55.534 10.510 -38.771 1.00 72.50 84 ASP A C 1
ATOM 679 O O . ASP A 1 84 ? 56.652 10.897 -38.436 1.00 72.50 84 ASP A O 1
ATOM 683 N N . LYS A 1 85 ? 55.349 9.272 -39.233 1.00 69.94 85 LYS A N 1
ATOM 684 C CA . LYS A 1 85 ? 56.443 8.515 -39.847 1.00 69.94 85 LYS A CA 1
ATOM 685 C C . LYS A 1 85 ? 56.411 8.784 -41.340 1.00 69.94 85 LYS A C 1
ATOM 687 O O . LYS A 1 85 ? 55.649 8.115 -42.027 1.00 69.94 85 LYS A O 1
ATOM 692 N N . LEU A 1 86 ? 57.233 9.724 -41.812 1.00 61.66 86 LEU A N 1
ATOM 693 C CA . LEU A 1 86 ? 57.767 9.783 -43.183 1.00 61.66 86 LEU A CA 1
ATOM 694 C C . LEU A 1 86 ? 58.743 10.966 -43.332 1.00 61.66 86 LEU A C 1
ATOM 696 O O . LEU A 1 86 ? 58.353 12.043 -43.772 1.00 61.66 86 LEU A O 1
ATOM 700 N N . ALA A 1 87 ? 60.005 10.739 -42.959 1.00 51.03 87 ALA A N 1
ATOM 701 C CA . ALA A 1 87 ? 61.208 11.152 -43.696 1.00 51.03 87 ALA A CA 1
ATOM 702 C C . ALA A 1 87 ? 62.447 10.563 -43.008 1.00 51.03 87 ALA A C 1
ATOM 704 O O . ALA A 1 87 ? 62.651 10.860 -41.811 1.00 51.03 87 ALA A O 1
#

Radius of gyration: 29.05 Å; chains: 1; bounding box: 73×59×56 Å